Protein AF-A0A4R8IE29-F1 (afdb_monomer_lite)

Radius of gyration: 13.13 Å; chains: 1; bounding box: 42×17×35 Å

pLDDT: mean 86.19, std 10.02, range [48.5, 95.5]

Secondary structure (DSSP, 8-state):
---EEEEETTEEEEEEE-HHHHHHHHHHHHHHHSTTT-EEETTTTEEE-TTS-EEEETT-SEEEETTEEEEEEE------

Sequence (80 aa):
MSTFKITQNGKDLKTGLTKQEALGQLFVVVEDFTNNNYVYDNENETIKSPSGQIIAKQGDEYVSAGDDYFEVEEENNEED

Organism: NCBI:txid1476462

Foldseek 3Di:
DWWKFKDKPNHTPGTRHDLLRRLQVLLVVCVVPQPPQWDQDPVQQFIAGVVRHTFDHRRDQWGDDPPMIMGIGTDPPPPD

Structure (mmCIF, N/CA/C/O backbone):
data_AF-A0A4R8IE29-F1
#
_entry.id   AF-A0A4R8IE29-F1
#
loop_
_atom_site.group_PDB
_atom_site.id
_atom_site.type_symbol
_atom_site.label_atom_id
_atom_site.label_alt_id
_atom_site.label_comp_id
_atom_site.label_asym_id
_atom_site.label_entity_id
_atom_site.label_seq_id
_atom_site.pdbx_PDB_ins_code
_atom_site.Cartn_x
_atom_site.Cartn_y
_atom_site.Cartn_z
_atom_site.occupancy
_atom_site.B_iso_or_equiv
_atom_site.auth_seq_id
_atom_site.auth_comp_id
_atom_site.auth_asym_id
_atom_site.auth_atom_id
_atom_site.pdbx_PDB_model_num
ATOM 1 N N . MET A 1 1 ? -11.794 3.951 19.914 1.00 71.62 1 MET A N 1
ATOM 2 C CA . MET A 1 1 ? -10.750 4.255 18.914 1.00 71.62 1 MET A CA 1
ATOM 3 C C . MET A 1 1 ? -11.189 3.562 17.650 1.00 71.62 1 MET A C 1
ATOM 5 O O . MET A 1 1 ? -11.464 2.373 17.748 1.00 71.62 1 MET A O 1
ATOM 9 N N . SER A 1 2 ? -11.315 4.283 16.539 1.00 86.81 2 SER A N 1
ATOM 10 C CA . SER A 1 2 ? -11.539 3.639 15.246 1.00 86.81 2 SER A CA 1
ATOM 11 C C . SER A 1 2 ? -10.310 2.817 14.877 1.00 86.81 2 SER A C 1
ATOM 13 O O . SER A 1 2 ? -9.180 3.254 15.126 1.00 86.81 2 SER A O 1
ATOM 15 N N . THR A 1 3 ? -10.530 1.635 14.320 1.00 94.06 3 THR A N 1
ATOM 16 C CA . THR A 1 3 ? -9.478 0.847 13.681 1.00 94.06 3 THR A CA 1
ATOM 17 C C . THR A 1 3 ? -9.541 1.055 12.172 1.00 94.06 3 THR A C 1
ATOM 19 O O . THR A 1 3 ? -10.502 1.612 11.645 1.00 94.06 3 THR A O 1
ATOM 22 N N . PHE A 1 4 ? -8.460 0.709 11.489 1.00 95.38 4 PHE A N 1
ATOM 23 C CA . PHE A 1 4 ? -8.271 0.922 10.064 1.00 95.38 4 PHE A CA 1
ATOM 24 C C . PHE A 1 4 ? -7.830 -0.380 9.412 1.00 95.38 4 PHE A C 1
ATOM 26 O O . PHE A 1 4 ? -7.175 -1.231 10.025 1.00 95.38 4 PHE A O 1
ATOM 33 N N . LYS A 1 5 ? -8.151 -0.497 8.132 1.00 95.44 5 LYS A N 1
ATOM 34 C CA . LYS A 1 5 ? -7.763 -1.608 7.279 1.00 95.44 5 LYS A CA 1
ATOM 35 C C . LYS A 1 5 ? -7.064 -1.105 6.027 1.00 95.44 5 LYS A C 1
ATOM 37 O O . LYS A 1 5 ? -7.240 0.039 5.625 1.00 95.44 5 LYS A O 1
ATOM 42 N N . ILE A 1 6 ? -6.266 -1.976 5.426 1.00 95.19 6 ILE A N 1
ATOM 43 C CA . ILE A 1 6 ? -5.699 -1.786 4.093 1.00 95.19 6 ILE A CA 1
ATOM 44 C C . ILE A 1 6 ? -6.448 -2.724 3.161 1.00 95.19 6 ILE A C 1
ATOM 46 O O . ILE A 1 6 ? -6.479 -3.933 3.416 1.00 95.19 6 ILE A O 1
ATOM 50 N N . THR A 1 7 ? -7.013 -2.193 2.084 1.00 94.88 7 THR A N 1
ATOM 51 C CA . THR A 1 7 ? -7.662 -2.988 1.042 1.00 94.88 7 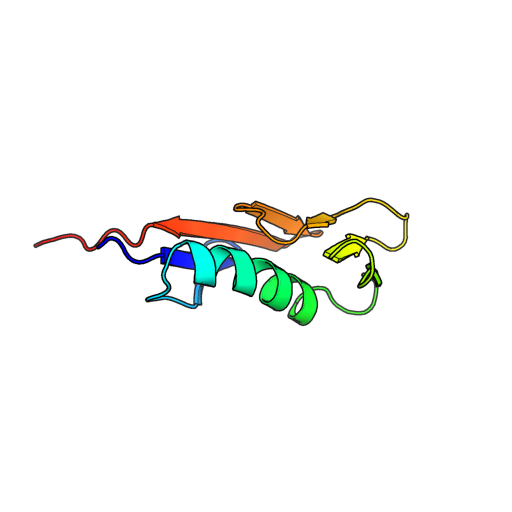THR A CA 1
ATOM 52 C C . THR A 1 7 ? -6.849 -2.965 -0.243 1.00 94.88 7 THR A C 1
ATOM 54 O O . THR A 1 7 ? -6.112 -2.021 -0.501 1.00 94.88 7 THR A O 1
ATOM 57 N N . GLN A 1 8 ? -6.949 -4.034 -1.033 1.00 93.25 8 GLN A N 1
ATOM 58 C CA . GLN A 1 8 ? -6.481 -4.096 -2.414 1.00 93.25 8 GLN A CA 1
ATOM 59 C C . GLN A 1 8 ? -7.647 -4.500 -3.295 1.00 93.25 8 GLN A C 1
ATOM 61 O O . GLN A 1 8 ? -8.245 -5.562 -3.101 1.00 93.25 8 GLN A O 1
ATOM 66 N N . ASN A 1 9 ? -7.973 -3.675 -4.281 1.00 92.31 9 ASN A N 1
ATOM 67 C CA . ASN A 1 9 ? -9.104 -3.921 -5.167 1.00 92.31 9 ASN A CA 1
ATOM 68 C C . ASN A 1 9 ? -10.422 -4.180 -4.402 1.00 92.31 9 ASN A C 1
ATOM 70 O O . ASN A 1 9 ? -11.239 -5.006 -4.814 1.00 92.31 9 ASN A O 1
ATOM 74 N N . GLY A 1 10 ? -10.582 -3.534 -3.240 1.00 89.50 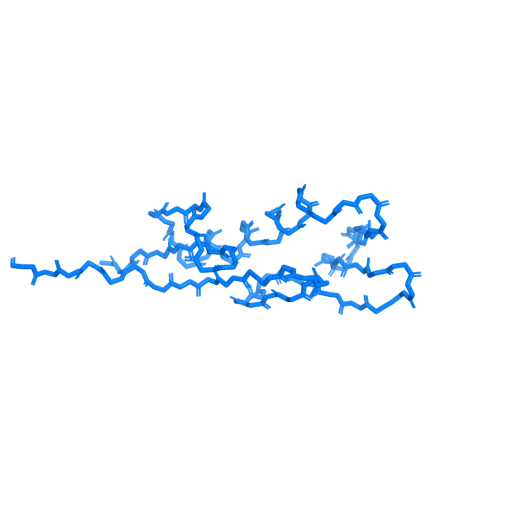10 GLY A N 1
ATOM 75 C CA . GLY A 1 10 ? -11.750 -3.653 -2.360 1.00 89.50 10 GLY A CA 1
ATOM 76 C C . GLY A 1 10 ? -11.764 -4.915 -1.499 1.00 89.50 10 GLY A C 1
ATOM 77 O O . GLY A 1 10 ? -12.761 -5.199 -0.840 1.00 89.50 10 GLY A O 1
ATOM 78 N N . LYS A 1 11 ? -10.679 -5.698 -1.508 1.00 92.44 11 LYS A N 1
ATOM 79 C CA . LYS A 1 11 ? -10.491 -6.851 -0.625 1.00 92.44 11 LYS A CA 1
ATOM 80 C C . LYS A 1 11 ? -9.576 -6.489 0.528 1.00 92.44 11 LYS A C 1
ATOM 82 O O . LYS A 1 11 ? -8.488 -5.966 0.308 1.00 92.44 11 LYS A O 1
ATOM 87 N N . ASP A 1 12 ? -9.984 -6.846 1.734 1.00 94.19 12 ASP A N 1
ATOM 88 C CA . ASP A 1 12 ? -9.195 -6.616 2.939 1.00 94.19 12 ASP A CA 1
ATOM 89 C C . ASP A 1 12 ? -7.883 -7.418 2.896 1.00 94.19 12 ASP A C 1
ATOM 91 O O . ASP A 1 12 ? -7.888 -8.642 2.745 1.00 94.19 12 ASP A O 1
ATOM 95 N N . LEU A 1 13 ? -6.754 -6.719 3.032 1.00 92.12 13 LEU A N 1
ATOM 96 C CA . LEU A 1 13 ? -5.418 -7.311 3.143 1.00 92.12 13 LEU A CA 1
ATOM 97 C C . LEU A 1 13 ? -4.930 -7.343 4.590 1.00 92.12 13 LEU A C 1
ATOM 99 O O . LEU A 1 13 ? -4.359 -8.339 5.036 1.00 92.12 13 LEU A O 1
ATOM 103 N N . LYS A 1 14 ? -5.135 -6.241 5.318 1.00 93.19 14 LYS A N 1
ATOM 104 C CA . LYS A 1 14 ? -4.805 -6.104 6.741 1.00 93.19 14 LYS A CA 1
ATOM 105 C C . LYS A 1 14 ? -5.910 -5.334 7.446 1.00 93.19 14 LYS A C 1
ATOM 107 O O . LYS A 1 14 ? -6.431 -4.386 6.877 1.00 93.19 14 LYS A O 1
ATOM 112 N N . THR A 1 15 ? -6.231 -5.719 8.672 1.00 94.56 15 THR A N 1
ATOM 113 C CA . THR A 1 15 ? -7.337 -5.178 9.478 1.00 94.56 15 THR A CA 1
ATOM 114 C C . THR A 1 15 ? -6.875 -4.940 10.916 1.00 94.56 15 THR A C 1
ATOM 116 O O . THR A 1 15 ? -5.799 -5.404 11.306 1.00 94.56 15 THR A O 1
ATOM 119 N N . GLY A 1 16 ? -7.660 -4.214 11.714 1.00 93.31 16 GLY A N 1
ATOM 120 C CA . GLY A 1 16 ? -7.372 -3.966 13.127 1.00 93.31 16 GLY A CA 1
ATOM 121 C C . GLY A 1 16 ? -6.166 -3.060 13.385 1.00 93.31 16 GLY A C 1
ATOM 122 O O . GLY A 1 16 ? -5.568 -3.138 14.458 1.00 93.31 16 GLY A O 1
ATOM 123 N N . LEU A 1 17 ? -5.772 -2.232 12.415 1.00 94.19 17 LEU A N 1
ATOM 124 C CA . LEU A 1 17 ? -4.612 -1.347 12.526 1.00 94.19 17 LEU A CA 1
ATOM 125 C C . LEU A 1 17 ? -5.011 0.002 13.130 1.00 94.19 17 LEU A C 1
ATOM 127 O O . LEU A 1 17 ? -6.128 0.485 12.948 1.00 94.19 17 LEU A O 1
ATOM 131 N N . THR A 1 18 ? -4.081 0.676 13.802 1.00 94.69 18 THR A N 1
ATOM 132 C CA . THR A 1 18 ? -4.231 2.124 14.010 1.00 94.69 18 THR A CA 1
ATOM 133 C C . THR A 1 18 ? -4.020 2.872 12.691 1.00 94.69 18 THR A C 1
ATOM 135 O O . THR A 1 18 ? -3.352 2.368 11.787 1.00 94.69 18 THR A O 1
ATOM 138 N N . LYS A 1 19 ? -4.516 4.113 12.575 1.00 91.81 19 LYS A N 1
ATOM 139 C CA . LYS A 1 19 ? -4.306 4.929 11.364 1.00 91.81 19 LYS A CA 1
ATOM 140 C C . LYS A 1 19 ? -2.824 5.039 10.989 1.00 91.81 19 LYS A C 1
ATOM 142 O O . LYS A 1 19 ? -2.461 4.874 9.833 1.00 91.81 19 LYS A O 1
ATOM 147 N N . GLN A 1 20 ? -1.962 5.290 11.973 1.00 92.19 20 GLN A N 1
ATOM 148 C CA . GLN A 1 20 ? -0.525 5.435 11.743 1.00 92.19 20 GLN A CA 1
ATOM 149 C C . GLN A 1 20 ? 0.126 4.119 11.290 1.00 92.19 20 GLN A C 1
ATOM 151 O O . GLN A 1 20 ? 0.989 4.136 10.415 1.00 92.19 20 GLN A O 1
ATOM 156 N N . GLU A 1 21 ? -0.305 2.981 11.839 1.00 93.38 21 GLU A N 1
ATOM 157 C CA . GLU A 1 21 ? 0.154 1.669 11.377 1.00 93.38 21 GLU A CA 1
ATOM 158 C C . GLU A 1 21 ? -0.343 1.350 9.970 1.00 93.38 21 GLU A C 1
ATOM 160 O O . GLU A 1 21 ? 0.441 0.857 9.169 1.00 93.38 21 GLU A O 1
ATOM 165 N N . ALA A 1 22 ? -1.601 1.654 9.643 1.00 94.12 22 ALA A N 1
ATOM 166 C CA . ALA A 1 22 ? -2.146 1.442 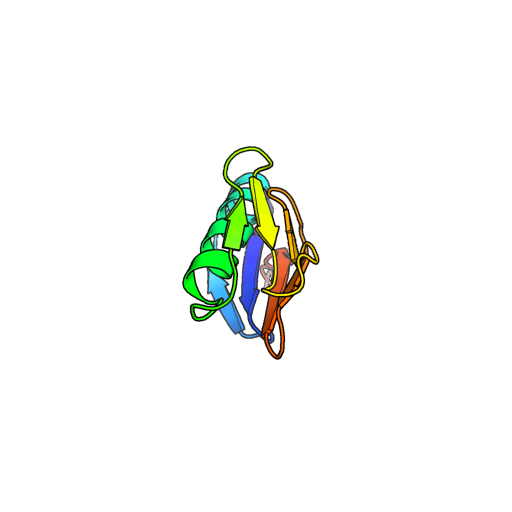8.305 1.00 94.12 22 ALA A CA 1
ATOM 167 C C . ALA A 1 22 ? -1.379 2.256 7.253 1.00 94.12 22 ALA A C 1
ATOM 169 O O . ALA A 1 22 ? -0.958 1.703 6.244 1.00 94.12 22 ALA A O 1
ATOM 170 N N . LEU A 1 23 ? -1.090 3.527 7.538 1.00 92.69 23 LEU A N 1
ATOM 171 C CA . LEU A 1 23 ? -0.273 4.392 6.681 1.00 92.69 23 LEU A CA 1
ATOM 172 C C . LEU A 1 23 ? 1.158 3.868 6.487 1.00 92.69 23 LEU A C 1
ATOM 174 O O . LEU A 1 23 ? 1.680 3.856 5.373 1.00 92.69 23 LEU A O 1
ATOM 178 N N . GLY A 1 24 ? 1.803 3.421 7.569 1.00 88.81 24 GLY A N 1
ATOM 179 C CA . GLY A 1 24 ? 3.152 2.854 7.501 1.00 88.81 24 GLY A CA 1
ATOM 180 C C . GLY A 1 24 ? 3.190 1.501 6.783 1.00 88.81 24 GLY A C 1
ATOM 181 O O . GLY A 1 24 ? 4.149 1.200 6.076 1.00 88.81 24 GLY A O 1
ATOM 182 N N . GLN A 1 25 ? 2.142 0.688 6.937 1.00 90.75 25 GLN A N 1
ATOM 183 C CA . GLN A 1 25 ? 2.063 -0.641 6.336 1.00 90.75 25 GLN A CA 1
ATOM 184 C C . GLN A 1 25 ? 1.546 -0.634 4.898 1.00 90.75 25 GLN A C 1
ATOM 186 O O . GLN A 1 25 ? 1.900 -1.555 4.168 1.00 90.75 25 GLN A O 1
ATOM 191 N N . LEU A 1 26 ? 0.771 0.372 4.470 1.00 90.69 26 LEU A N 1
ATOM 192 C CA . LEU A 1 26 ? 0.309 0.500 3.082 1.00 90.69 26 LEU A CA 1
ATOM 193 C C . LEU A 1 26 ? 1.499 0.475 2.128 1.00 90.69 26 LEU A C 1
ATOM 195 O O . LEU A 1 26 ? 1.500 -0.265 1.152 1.00 90.69 26 LEU A O 1
ATOM 199 N N . PHE A 1 27 ? 2.542 1.227 2.465 1.00 87.25 27 PHE A N 1
ATOM 200 C CA . PHE A 1 27 ? 3.760 1.305 1.676 1.00 87.25 27 PHE A CA 1
ATOM 201 C C . PHE A 1 27 ? 4.437 -0.063 1.488 1.00 87.25 27 PHE A C 1
ATOM 203 O O . PHE A 1 27 ? 4.753 -0.451 0.366 1.00 87.25 27 PHE A O 1
ATOM 210 N N . VAL A 1 28 ? 4.583 -0.824 2.578 1.00 86.19 28 VAL A N 1
ATOM 211 C CA . VAL A 1 28 ? 5.168 -2.177 2.565 1.00 86.19 28 VAL A CA 1
ATOM 212 C C . VAL A 1 28 ? 4.289 -3.149 1.774 1.00 86.19 28 VAL A C 1
ATOM 214 O O . VAL A 1 28 ? 4.786 -3.967 1.011 1.00 86.19 28 VAL A O 1
ATOM 217 N N . VAL A 1 29 ? 2.966 -3.046 1.924 1.00 88.62 29 VAL A N 1
ATOM 218 C CA . VAL A 1 29 ? 2.010 -3.865 1.168 1.00 88.62 29 VAL A CA 1
ATOM 219 C C . VAL A 1 29 ? 2.120 -3.580 -0.329 1.00 88.62 29 VAL A C 1
ATOM 221 O O . VAL A 1 29 ? 2.169 -4.510 -1.122 1.00 88.62 29 VAL A O 1
ATOM 224 N N . VAL A 1 30 ? 2.208 -2.316 -0.739 1.00 87.12 30 VAL A N 1
ATOM 225 C CA . VAL A 1 30 ? 2.394 -1.973 -2.155 1.00 87.12 30 VAL A CA 1
ATOM 226 C C . VAL A 1 30 ? 3.717 -2.545 -2.678 1.00 87.12 30 VAL A C 1
ATOM 228 O O . VAL A 1 30 ? 3.738 -3.080 -3.785 1.00 87.12 30 VAL A O 1
ATOM 231 N N . GLU A 1 31 ? 4.803 -2.480 -1.901 1.00 82.31 31 GLU A N 1
ATOM 232 C CA . GLU A 1 31 ? 6.107 -3.056 -2.269 1.00 82.31 31 GLU A CA 1
ATOM 233 C C . GLU A 1 31 ? 6.019 -4.568 -2.536 1.00 82.31 31 GLU A C 1
ATOM 235 O O . GLU A 1 31 ? 6.443 -5.025 -3.595 1.00 82.31 31 GLU A O 1
ATOM 240 N N . ASP A 1 32 ? 5.403 -5.335 -1.631 1.00 81.81 32 ASP A N 1
ATOM 241 C CA . ASP A 1 32 ? 5.255 -6.794 -1.765 1.00 81.81 32 ASP A CA 1
ATOM 242 C C . ASP A 1 32 ? 4.430 -7.206 -3.003 1.00 81.81 32 ASP A C 1
ATOM 244 O O . ASP A 1 32 ? 4.672 -8.256 -3.605 1.00 81.81 32 ASP A O 1
ATOM 248 N N . PHE A 1 33 ? 3.450 -6.389 -3.404 1.00 75.94 33 PHE A N 1
ATOM 249 C CA . PHE A 1 33 ? 2.525 -6.708 -4.500 1.00 75.94 33 PHE A CA 1
ATOM 250 C C . PHE A 1 33 ? 2.939 -6.132 -5.857 1.00 75.94 33 PHE A C 1
ATOM 252 O O . PHE A 1 33 ? 2.506 -6.625 -6.906 1.00 75.94 33 PHE A O 1
ATOM 259 N N . THR A 1 34 ? 3.803 -5.118 -5.871 1.00 69.88 34 THR A N 1
ATOM 260 C CA . THR A 1 34 ? 4.323 -4.533 -7.105 1.00 69.88 34 THR A CA 1
ATOM 261 C C . THR A 1 34 ? 5.366 -5.456 -7.741 1.00 69.88 34 THR A C 1
ATOM 263 O O . THR A 1 34 ? 6.572 -5.307 -7.579 1.00 69.88 34 THR A O 1
ATOM 266 N N . ASN A 1 35 ? 4.891 -6.436 -8.515 1.00 63.06 35 ASN A N 1
ATOM 267 C CA . ASN A 1 35 ? 5.711 -7.413 -9.239 1.00 63.06 35 ASN A CA 1
ATOM 268 C C . ASN A 1 35 ? 6.900 -6.768 -9.985 1.00 63.06 35 ASN A C 1
ATOM 270 O O . ASN A 1 35 ? 6.684 -6.089 -10.988 1.00 63.06 35 ASN A O 1
ATOM 274 N N . ASN A 1 36 ? 8.129 -7.046 -9.517 1.00 61.03 36 ASN A N 1
ATOM 275 C CA . ASN A 1 36 ? 9.480 -6.972 -10.126 1.00 61.03 36 ASN A CA 1
ATOM 276 C C . ASN A 1 36 ? 9.913 -5.760 -10.983 1.00 61.03 36 ASN A C 1
ATOM 278 O O . ASN A 1 36 ? 11.087 -5.661 -11.330 1.00 61.03 36 ASN A O 1
ATOM 282 N N . ASN A 1 37 ? 9.020 -4.845 -11.332 1.00 73.44 37 ASN A N 1
ATOM 283 C CA . ASN A 1 37 ? 9.285 -3.715 -12.215 1.00 73.44 37 ASN A CA 1
ATOM 284 C C . ASN A 1 37 ? 9.291 -2.384 -11.453 1.00 73.44 37 ASN A C 1
ATOM 286 O O . ASN A 1 37 ? 9.749 -1.376 -11.982 1.00 73.44 37 ASN A O 1
ATOM 290 N N . TYR A 1 38 ? 8.810 -2.358 -10.215 1.00 81.06 38 TYR A N 1
ATOM 291 C CA . TYR A 1 38 ? 8.828 -1.152 -9.402 1.00 81.06 38 TYR A CA 1
ATOM 292 C C . TYR A 1 38 ? 10.134 -1.071 -8.612 1.00 81.06 38 TYR A C 1
ATOM 294 O O . TYR A 1 38 ? 10.698 -2.077 -8.189 1.00 81.06 38 TYR A O 1
ATOM 302 N N . VAL A 1 39 ? 10.647 0.147 -8.467 1.00 83.88 39 VAL A N 1
ATOM 303 C CA . VAL A 1 39 ? 11.908 0.443 -7.793 1.00 83.88 39 VAL A CA 1
ATOM 304 C C . VAL A 1 39 ? 11.596 1.143 -6.485 1.00 83.88 39 VAL A C 1
ATOM 306 O O . VAL A 1 39 ? 11.003 2.225 -6.485 1.00 83.88 39 VAL A O 1
ATOM 309 N N . TYR A 1 40 ? 12.027 0.540 -5.381 1.00 84.88 40 TYR A N 1
ATOM 310 C CA . TYR A 1 40 ? 11.977 1.182 -4.078 1.00 84.88 40 TYR A CA 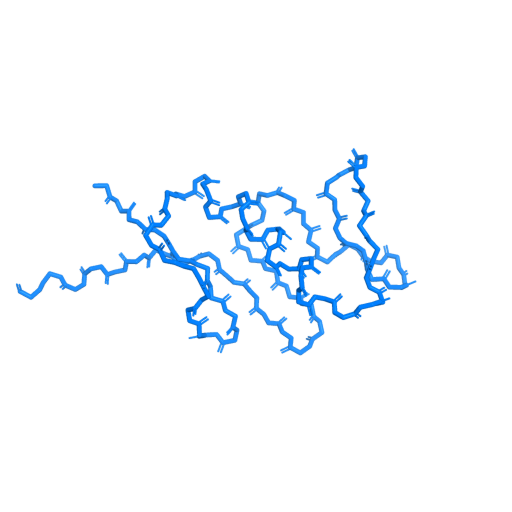1
ATOM 311 C C . TYR A 1 40 ? 13.147 2.165 -3.914 1.00 84.88 40 TYR A C 1
ATOM 313 O O . TYR A 1 40 ? 14.320 1.794 -3.993 1.00 84.88 40 TYR A O 1
ATOM 321 N N . ASP A 1 41 ? 12.819 3.437 -3.699 1.00 86.25 41 ASP A N 1
ATOM 322 C CA . ASP A 1 41 ? 13.754 4.506 -3.369 1.00 86.25 41 ASP A CA 1
ATOM 323 C C . ASP A 1 41 ? 13.750 4.714 -1.852 1.00 86.25 41 ASP A C 1
ATOM 325 O O . ASP A 1 41 ? 12.902 5.421 -1.307 1.00 86.25 41 ASP A O 1
ATOM 329 N N . ASN A 1 42 ? 14.703 4.067 -1.180 1.00 81.94 42 ASN A N 1
ATOM 330 C CA . ASN A 1 42 ? 14.823 4.100 0.278 1.00 81.94 42 ASN A CA 1
ATOM 331 C C . ASN A 1 42 ? 15.243 5.475 0.828 1.00 81.94 42 ASN A C 1
ATOM 333 O O . ASN A 1 42 ? 15.029 5.750 2.000 1.00 81.94 42 ASN A O 1
ATOM 337 N N . GLU A 1 43 ? 15.861 6.337 0.014 1.00 85.56 43 GLU A N 1
ATOM 338 C CA . GLU A 1 43 ? 16.271 7.679 0.455 1.00 85.56 43 GLU A CA 1
ATOM 339 C C . GLU A 1 43 ? 15.063 8.612 0.603 1.00 85.56 43 GLU A C 1
ATOM 341 O O . GLU A 1 43 ? 15.023 9.437 1.511 1.00 85.56 43 GLU A O 1
ATOM 346 N N . ASN A 1 44 ? 14.072 8.463 -0.278 1.00 85.44 44 ASN A N 1
ATOM 347 C CA . ASN A 1 44 ? 12.877 9.304 -0.307 1.00 85.44 44 ASN A CA 1
ATOM 348 C C . ASN A 1 44 ? 11.612 8.580 0.181 1.00 85.44 44 ASN A C 1
ATOM 350 O O . ASN A 1 44 ? 10.535 9.169 0.126 1.00 85.44 44 ASN A O 1
ATOM 354 N N . GLU A 1 45 ? 11.729 7.315 0.598 1.00 88.19 45 GLU A N 1
ATOM 355 C CA . GLU A 1 45 ? 10.617 6.444 1.005 1.00 88.19 45 GLU A CA 1
ATOM 356 C C . GLU A 1 45 ? 9.490 6.429 -0.045 1.00 88.19 45 GLU A C 1
ATOM 358 O O . GLU A 1 45 ? 8.309 6.644 0.244 1.00 88.19 45 GLU A O 1
ATOM 363 N N . THR A 1 46 ? 9.881 6.226 -1.311 1.00 90.25 46 THR A N 1
ATOM 364 C CA . THR A 1 46 ? 8.958 6.218 -2.458 1.00 90.25 46 THR A CA 1
ATOM 365 C C . THR A 1 46 ? 9.092 4.956 -3.300 1.00 90.25 46 THR A C 1
ATOM 367 O O . THR A 1 46 ? 10.190 4.436 -3.482 1.00 90.25 46 THR A O 1
ATOM 370 N N . ILE A 1 47 ? 7.984 4.492 -3.876 1.00 87.75 47 ILE A N 1
ATOM 371 C CA . ILE A 1 47 ? 7.975 3.435 -4.895 1.00 87.75 47 ILE A CA 1
ATOM 372 C C . ILE A 1 47 ? 7.816 4.103 -6.254 1.00 87.75 47 ILE A C 1
ATOM 374 O O . ILE A 1 47 ? 6.895 4.898 -6.464 1.00 87.75 47 ILE A O 1
ATOM 378 N N . LYS A 1 48 ? 8.714 3.791 -7.188 1.00 89.19 48 LYS A N 1
ATOM 379 C CA . LYS A 1 48 ? 8.718 4.332 -8.550 1.00 89.19 48 LYS A CA 1
ATOM 380 C C . LYS A 1 48 ? 8.438 3.225 -9.559 1.00 89.19 48 LYS A C 1
ATOM 382 O O . LYS A 1 48 ? 8.896 2.101 -9.409 1.00 89.19 48 LYS A O 1
ATOM 387 N N . SER A 1 49 ? 7.706 3.546 -10.614 1.00 85.75 49 SER A N 1
ATOM 388 C C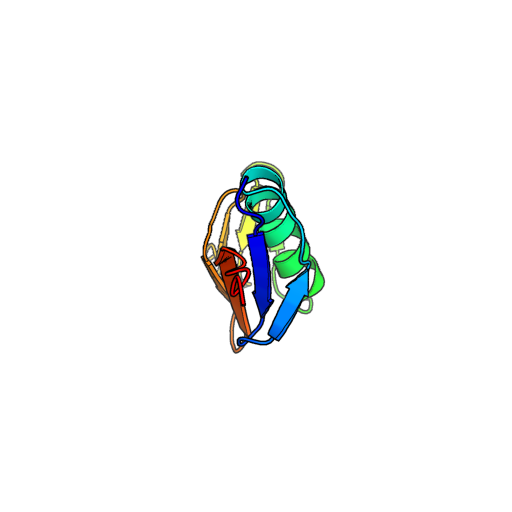A . SER A 1 49 ? 7.560 2.681 -11.792 1.00 85.75 49 SER A CA 1
ATOM 389 C C . SER A 1 49 ? 8.859 2.639 -12.622 1.00 85.75 49 SER A C 1
ATOM 391 O O . SER A 1 49 ? 9.704 3.527 -12.464 1.00 85.75 49 SER A O 1
ATOM 393 N N . PRO A 1 50 ? 9.017 1.692 -13.574 1.00 83.75 50 PRO A N 1
ATOM 394 C CA . PRO A 1 50 ? 10.173 1.656 -14.482 1.00 83.75 50 PRO A CA 1
ATOM 395 C C . PRO A 1 50 ? 10.398 2.947 -15.277 1.00 83.75 50 PRO A C 1
ATOM 397 O O . PRO A 1 50 ? 11.518 3.254 -15.674 1.00 83.75 50 PRO A O 1
ATOM 400 N N . SER A 1 51 ? 9.327 3.698 -15.540 1.00 85.25 51 SER A N 1
ATOM 401 C CA . SER A 1 51 ? 9.359 4.983 -16.241 1.00 85.25 51 SER A CA 1
ATOM 402 C C . SER A 1 51 ? 9.795 6.150 -15.346 1.00 85.25 51 SER A C 1
ATOM 404 O O . SER A 1 51 ? 9.901 7.276 -15.828 1.00 85.25 51 SER A O 1
ATOM 406 N N . GLY A 1 52 ? 10.057 5.905 -14.056 1.00 85.12 52 GLY A N 1
ATOM 407 C CA . GLY A 1 52 ? 10.506 6.906 -13.086 1.00 85.12 52 GLY A CA 1
ATOM 408 C C . GLY A 1 52 ? 9.380 7.708 -12.427 1.00 85.12 52 GLY A C 1
ATOM 409 O O . GLY A 1 52 ? 9.659 8.607 -11.635 1.00 85.12 52 GLY A O 1
ATOM 410 N N . GLN A 1 53 ? 8.114 7.398 -12.716 1.00 87.81 53 GLN A N 1
ATOM 411 C CA . GLN A 1 53 ? 6.973 8.019 -12.041 1.00 87.81 53 GLN A CA 1
ATOM 412 C C . GLN A 1 53 ? 6.845 7.470 -10.618 1.00 87.81 53 GLN A C 1
ATOM 414 O O . GLN A 1 53 ? 6.892 6.255 -10.440 1.00 87.81 53 GLN A O 1
ATOM 419 N N . ILE A 1 54 ? 6.646 8.349 -9.633 1.00 89.06 54 ILE A N 1
ATOM 420 C CA . ILE A 1 54 ? 6.339 7.968 -8.248 1.00 89.06 54 ILE A CA 1
ATOM 421 C C . ILE A 1 54 ? 4.902 7.450 -8.181 1.00 89.06 54 ILE A C 1
ATOM 423 O O . ILE A 1 54 ? 3.983 8.113 -8.659 1.00 89.06 54 ILE A O 1
ATOM 427 N N . ILE A 1 55 ? 4.744 6.273 -7.591 1.00 87.88 55 ILE A N 1
ATOM 428 C CA . ILE A 1 55 ? 3.495 5.513 -7.511 1.00 87.88 55 ILE A CA 1
ATOM 429 C C . ILE A 1 55 ? 2.972 5.492 -6.075 1.00 87.88 55 ILE A C 1
ATOM 431 O O . ILE A 1 55 ? 1.768 5.579 -5.875 1.00 87.88 55 ILE A O 1
ATOM 435 N N . ALA A 1 56 ? 3.874 5.441 -5.094 1.00 88.94 56 ALA A N 1
ATOM 436 C CA . ALA A 1 56 ? 3.539 5.491 -3.676 1.00 88.94 56 ALA A CA 1
ATOM 437 C C . ALA A 1 56 ? 4.600 6.257 -2.885 1.00 88.94 56 ALA A C 1
ATOM 439 O O . ALA A 1 56 ? 5.784 6.246 -3.247 1.00 88.94 56 ALA A O 1
ATOM 440 N N . LYS A 1 57 ? 4.181 6.869 -1.781 1.00 91.06 57 LYS A N 1
ATOM 441 C CA . LYS A 1 57 ? 5.026 7.456 -0.742 1.00 91.06 57 LYS A CA 1
ATOM 442 C C . LYS A 1 57 ? 4.581 6.955 0.625 1.00 91.06 57 LYS A C 1
ATOM 444 O O . LYS A 1 57 ? 3.404 6.672 0.848 1.00 91.06 57 LYS A O 1
ATOM 449 N N . GLN A 1 58 ? 5.519 6.852 1.559 1.00 86.81 58 GLN A N 1
ATOM 450 C CA . GLN A 1 58 ? 5.164 6.526 2.935 1.00 86.81 58 GLN A CA 1
ATOM 451 C C . GLN A 1 58 ? 4.225 7.602 3.510 1.00 86.81 58 GLN A C 1
ATOM 453 O O . GLN A 1 58 ? 4.486 8.800 3.390 1.00 86.81 58 GLN A O 1
ATOM 458 N N . GLY A 1 59 ? 3.123 7.167 4.125 1.00 89.06 59 GLY A N 1
ATOM 459 C CA . GLY A 1 59 ? 2.091 8.067 4.644 1.00 89.06 59 GLY A CA 1
ATOM 460 C C . GLY A 1 59 ? 0.939 8.357 3.680 1.00 89.06 59 GLY A C 1
ATOM 461 O O . GLY A 1 59 ? 0.001 9.040 4.088 1.00 89.06 59 GLY A O 1
ATOM 462 N N . ASP A 1 60 ? 0.975 7.839 2.449 1.00 91.75 60 ASP A N 1
ATOM 463 C CA . ASP A 1 60 ? -0.182 7.890 1.554 1.00 91.75 60 ASP A CA 1
ATOM 464 C C . ASP A 1 60 ? -1.350 7.077 2.142 1.00 91.75 60 ASP A C 1
ATOM 466 O O . ASP A 1 60 ? -1.161 5.996 2.696 1.00 91.75 60 ASP A O 1
ATOM 470 N N . GLU A 1 61 ? -2.571 7.601 2.018 1.00 93.31 61 GLU A N 1
ATOM 471 C CA . GLU A 1 61 ? -3.809 6.882 2.371 1.00 93.31 61 GLU A CA 1
ATOM 472 C C . GLU A 1 61 ? -4.337 6.054 1.191 1.00 93.31 61 GLU A C 1
ATOM 474 O O . GLU A 1 61 ? -5.152 5.155 1.373 1.00 93.31 61 GLU A O 1
ATOM 479 N N . TYR A 1 62 ? -3.862 6.346 -0.021 1.00 92.56 62 TYR A N 1
ATOM 480 C CA . TYR A 1 62 ? -4.311 5.722 -1.257 1.00 92.56 62 TYR A CA 1
ATOM 481 C C . TYR A 1 62 ? -3.159 5.615 -2.255 1.00 92.56 62 TYR A C 1
ATOM 483 O O . TYR A 1 62 ? -2.431 6.584 -2.481 1.00 92.56 62 TYR A O 1
ATOM 491 N N . VAL A 1 63 ? -3.034 4.454 -2.895 1.00 91.62 63 VAL A N 1
ATOM 492 C CA . VAL A 1 63 ? -2.011 4.158 -3.901 1.00 91.62 63 VAL A CA 1
ATOM 493 C C . VAL A 1 63 ? -2.641 3.411 -5.071 1.00 91.62 63 VAL A C 1
ATOM 495 O O . VAL A 1 63 ? -3.388 2.457 -4.881 1.00 91.62 63 VAL A O 1
ATOM 498 N N . SER A 1 64 ? -2.293 3.791 -6.300 1.00 87.62 64 SER A N 1
ATOM 499 C CA . SER A 1 64 ? -2.703 3.065 -7.507 1.00 87.62 64 SER A CA 1
ATOM 500 C C . SER A 1 64 ? -1.480 2.652 -8.314 1.00 87.62 64 SER A C 1
ATOM 502 O O . SER A 1 64 ? -0.708 3.502 -8.757 1.00 87.62 64 SER A O 1
ATOM 504 N N . ALA A 1 65 ? -1.305 1.344 -8.495 1.00 82.56 65 ALA A N 1
ATOM 505 C CA . ALA A 1 65 ? -0.145 0.740 -9.129 1.00 82.56 65 ALA A CA 1
ATOM 506 C C . ALA A 1 65 ? -0.586 -0.260 -10.210 1.00 82.56 65 ALA A C 1
ATOM 508 O O . ALA A 1 65 ? -0.793 -1.440 -9.950 1.00 82.56 65 ALA A O 1
ATOM 509 N N . GLY A 1 66 ? -0.701 0.214 -11.454 1.00 81.38 66 GLY A N 1
ATOM 510 C CA . GLY A 1 66 ? -1.152 -0.629 -12.565 1.00 81.38 66 GLY A CA 1
ATOM 511 C C . GLY A 1 66 ? -2.639 -0.967 -12.443 1.00 81.38 66 GLY A C 1
ATOM 512 O O . GLY A 1 66 ? -3.457 -0.054 -12.359 1.00 81.38 66 GLY A O 1
ATOM 513 N N . ASP A 1 67 ? -2.971 -2.259 -12.453 1.00 84.81 67 ASP A N 1
ATOM 514 C CA . ASP A 1 67 ? -4.343 -2.760 -12.272 1.00 84.81 67 ASP A CA 1
ATOM 515 C C . ASP A 1 67 ? -4.768 -2.833 -10.795 1.00 84.81 67 ASP A C 1
ATOM 517 O O . ASP A 1 67 ? -5.943 -3.057 -10.504 1.00 84.81 67 ASP A O 1
ATOM 521 N N . ASP A 1 68 ? -3.826 -2.646 -9.867 1.00 87.62 68 ASP A N 1
ATOM 522 C CA . ASP A 1 68 ? -4.084 -2.700 -8.436 1.00 87.62 68 ASP A CA 1
ATOM 523 C C . ASP A 1 68 ? -4.322 -1.304 -7.851 1.00 87.62 68 ASP A C 1
ATOM 525 O O . ASP A 1 68 ? -3.584 -0.346 -8.117 1.00 87.62 68 ASP A O 1
ATOM 529 N N . TYR A 1 69 ? -5.342 -1.199 -7.001 1.00 90.38 69 TYR A N 1
ATOM 530 C CA . TYR A 1 69 ? -5.556 -0.052 -6.127 1.00 90.38 69 TYR A CA 1
ATOM 531 C C . TYR A 1 69 ? -5.488 -0.495 -4.670 1.00 90.38 69 TYR A C 1
ATOM 533 O O . TYR A 1 69 ? -6.079 -1.512 -4.308 1.00 90.38 69 TYR A O 1
ATOM 541 N N . PHE A 1 70 ? -4.786 0.278 -3.847 1.00 93.25 70 PHE A N 1
ATOM 542 C CA . PHE A 1 70 ? -4.651 0.064 -2.415 1.00 93.25 70 PHE A CA 1
ATOM 543 C C . PHE A 1 70 ? -5.169 1.282 -1.656 1.00 93.25 70 PHE A C 1
ATOM 545 O O . PHE A 1 70 ? -4.852 2.416 -2.017 1.00 93.25 70 PHE A O 1
ATOM 552 N N . GLU A 1 71 ? -5.936 1.056 -0.597 1.00 95.50 71 GLU A N 1
ATOM 553 C CA . GLU A 1 71 ? -6.558 2.127 0.183 1.00 95.50 71 GLU A CA 1
ATOM 554 C C . GLU A 1 71 ? -6.515 1.809 1.677 1.00 95.50 71 GLU A C 1
ATOM 556 O O . GLU A 1 71 ? -6.664 0.657 2.087 1.00 95.50 71 GLU A O 1
ATOM 561 N N . VAL A 1 72 ? -6.297 2.841 2.490 1.00 95.25 72 VAL A N 1
ATOM 562 C CA . VAL A 1 72 ? -6.506 2.803 3.935 1.00 95.25 72 VAL A CA 1
ATOM 563 C C . VAL A 1 72 ? -7.934 3.247 4.222 1.00 95.25 72 VAL A C 1
ATOM 565 O O . VAL A 1 72 ? -8.280 4.412 4.043 1.00 95.25 72 VAL A O 1
ATOM 568 N N . GLU A 1 73 ? -8.749 2.328 4.721 1.00 94.81 73 GLU A N 1
ATOM 569 C CA . GLU A 1 73 ? -10.149 2.578 5.055 1.00 94.81 73 GLU A CA 1
ATOM 570 C C . GLU A 1 73 ? -10.356 2.503 6.571 1.00 94.81 73 GLU A C 1
ATOM 572 O O . GLU A 1 73 ? -9.704 1.718 7.265 1.00 94.81 73 GLU A O 1
ATOM 577 N N . GLU A 1 74 ? -11.269 3.319 7.104 1.00 93.75 74 GLU A N 1
ATOM 578 C CA . GLU A 1 74 ? -11.734 3.152 8.483 1.00 93.75 74 GLU A CA 1
ATOM 579 C C . GLU A 1 74 ? -12.583 1.879 8.562 1.00 93.75 74 GLU A C 1
ATOM 581 O O . GLU A 1 74 ? -13.470 1.640 7.738 1.00 93.75 74 GLU A O 1
ATOM 586 N N . GLU A 1 75 ? -12.305 1.037 9.551 1.00 89.50 75 GLU A N 1
ATOM 587 C CA . GLU A 1 75 ? -13.155 -0.104 9.836 1.00 89.50 75 GLU A CA 1
ATOM 588 C C . GLU A 1 75 ? -14.438 0.416 10.471 1.00 89.50 75 GLU A C 1
ATOM 590 O O . GLU A 1 75 ? -14.481 0.775 11.650 1.00 89.50 75 GLU A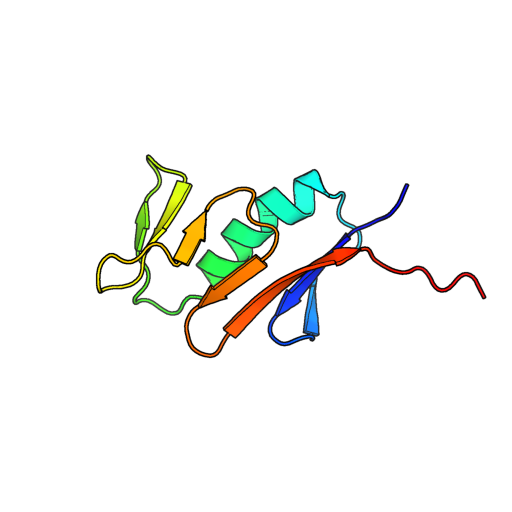 O 1
ATOM 595 N N . ASN A 1 76 ? -15.502 0.453 9.673 1.00 78.38 76 ASN A N 1
ATOM 596 C CA . ASN A 1 76 ? -16.840 0.570 10.218 1.00 78.38 76 ASN A CA 1
ATOM 597 C C . ASN A 1 76 ? -17.125 -0.727 10.976 1.00 78.38 76 ASN A C 1
ATOM 599 O O . ASN A 1 76 ? -17.517 -1.733 10.387 1.00 78.38 76 ASN A O 1
ATOM 603 N N . ASN A 1 77 ? -16.920 -0.704 12.292 1.00 59.81 77 ASN A N 1
ATOM 604 C CA . ASN A 1 77 ? -17.682 -1.584 13.157 1.00 59.81 77 ASN A CA 1
ATOM 605 C C . ASN A 1 77 ? -19.135 -1.141 12.987 1.00 59.81 77 ASN A C 1
ATOM 607 O O . ASN A 1 77 ? -19.536 -0.126 13.554 1.00 59.81 77 ASN A O 1
ATOM 611 N N . GLU A 1 78 ? -19.900 -1.842 12.150 1.00 55.50 78 GLU A N 1
ATOM 612 C CA . GLU A 1 78 ? -21.353 -1.829 12.271 1.00 55.50 78 GLU A CA 1
ATOM 613 C C . GLU A 1 78 ? -21.653 -2.279 13.710 1.00 55.50 78 GLU A C 1
ATOM 615 O O . GLU A 1 78 ? -21.583 -3.463 14.038 1.00 55.50 78 GLU A O 1
ATOM 620 N N . GLU A 1 79 ? -21.838 -1.308 14.609 1.00 54.03 79 GLU A N 1
ATOM 621 C CA . GLU A 1 79 ? -22.465 -1.525 15.907 1.00 54.03 79 GLU A CA 1
ATOM 622 C C . GLU A 1 79 ? -23.909 -1.952 15.613 1.00 54.03 79 GLU A C 1
ATOM 624 O O . GLU A 1 79 ? -24.769 -1.106 15.365 1.00 54.03 79 GLU A O 1
ATOM 629 N N . ASP A 1 80 ? -24.130 -3.267 15.553 1.00 48.50 80 ASP A N 1
ATOM 630 C CA . ASP A 1 80 ? -25.456 -3.895 15.635 1.00 48.50 80 ASP A CA 1
ATOM 631 C C . ASP A 1 80 ? -26.014 -3.771 17.067 1.00 48.50 80 ASP A C 1
ATOM 633 O O . ASP A 1 80 ? -25.264 -4.078 18.032 1.00 48.50 80 ASP A O 1
#